Protein AF-A0A9W7YKZ0-F1 (afdb_monomer_lite)

Foldseek 3Di:
DDQDDDPPDDPVVSVVVVVVVVVVDQDVVNVVVVVVVQVVQLVQLPDPDPDRPHDNNDDPVDDPCVVVVVVVVLDDWAKAKEWEAEPPVQKIKIWIWTRHNPDIDTPDIDMDGHDPDPPDPVSVVVVSVVVVVVRCVVVVVPDPHHYDYHYPDPPPPPD

Structure (mmCIF, N/CA/C/O backbone):
data_AF-A0A9W7YKZ0-F1
#
_entry.id   AF-A0A9W7YKZ0-F1
#
l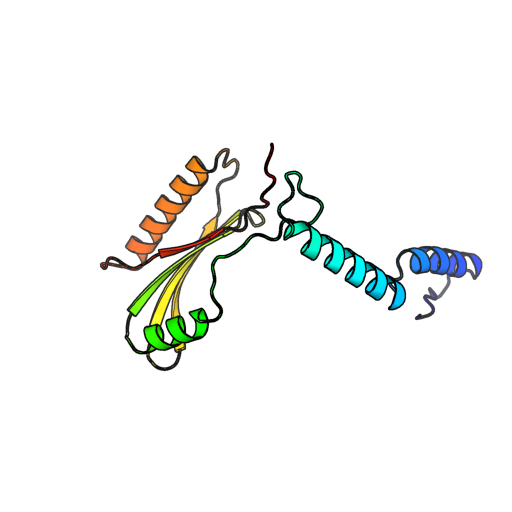oop_
_atom_site.group_PDB
_atom_site.id
_atom_site.type_symbol
_atom_site.label_atom_id
_atom_site.label_alt_id
_atom_site.label_comp_id
_atom_site.label_asym_id
_atom_site.label_entity_id
_atom_site.label_seq_id
_atom_site.pdbx_PDB_ins_code
_atom_site.Cartn_x
_atom_site.Cartn_y
_atom_site.Cartn_z
_atom_site.occupancy
_atom_site.B_iso_or_equiv
_atom_site.auth_seq_id
_atom_site.auth_comp_id
_atom_site.auth_asym_id
_atom_site.auth_atom_id
_atom_site.pdbx_PDB_model_num
ATOM 1 N N . MET A 1 1 ? 17.305 -16.434 -27.441 1.00 52.50 1 MET A N 1
ATOM 2 C CA . MET A 1 1 ? 16.497 -15.208 -27.615 1.00 52.50 1 MET A CA 1
ATOM 3 C C . MET A 1 1 ? 15.579 -15.418 -28.808 1.00 52.50 1 MET A C 1
ATOM 5 O O . MET A 1 1 ? 16.011 -16.118 -29.715 1.00 52.50 1 MET A O 1
ATOM 9 N N . PRO A 1 2 ? 14.331 -14.923 -28.802 1.00 51.75 2 PRO A N 1
ATOM 10 C CA . PRO A 1 2 ? 13.478 -15.025 -29.979 1.00 51.75 2 PRO A CA 1
ATOM 11 C C . PRO A 1 2 ? 14.017 -14.111 -31.089 1.00 51.75 2 PRO A C 1
ATOM 13 O O . PRO A 1 2 ? 14.293 -12.938 -30.839 1.00 51.75 2 PRO A O 1
ATOM 16 N N . ASP A 1 3 ? 14.171 -14.656 -32.295 1.00 58.59 3 ASP A N 1
ATOM 17 C CA . ASP A 1 3 ? 14.527 -13.896 -33.494 1.00 58.59 3 ASP A CA 1
ATOM 18 C C . ASP A 1 3 ? 13.372 -12.955 -33.852 1.00 58.59 3 ASP A C 1
ATOM 20 O O . ASP A 1 3 ? 12.366 -13.363 -34.438 1.00 58.59 3 ASP A O 1
ATOM 24 N N . TYR A 1 4 ? 13.490 -11.682 -33.477 1.00 61.28 4 TYR A N 1
ATOM 25 C CA . TYR A 1 4 ? 12.549 -10.656 -33.911 1.00 61.28 4 TYR A CA 1
ATOM 26 C C . TYR A 1 4 ? 12.77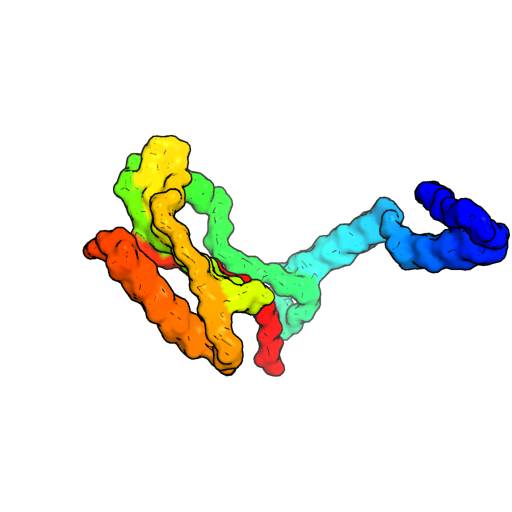5 -10.375 -35.396 1.00 61.28 4 TYR A C 1
ATOM 28 O O . TYR A 1 4 ? 13.644 -9.588 -35.768 1.00 61.28 4 TYR A O 1
ATOM 36 N N . LYS A 1 5 ? 11.984 -11.028 -36.249 1.00 69.94 5 LYS A N 1
ATOM 37 C CA . LYS A 1 5 ? 11.923 -10.738 -37.680 1.00 69.94 5 LYS A CA 1
ATOM 38 C C . LYS A 1 5 ? 10.592 -10.073 -38.000 1.00 69.94 5 LYS A C 1
ATOM 40 O O . LYS A 1 5 ? 9.538 -10.676 -37.817 1.00 69.94 5 LYS A O 1
ATOM 45 N N . ILE A 1 6 ? 10.642 -8.835 -38.480 1.00 76.94 6 ILE A N 1
ATOM 46 C CA . ILE A 1 6 ? 9.458 -8.158 -39.007 1.00 76.94 6 ILE A CA 1
ATOM 47 C C . ILE A 1 6 ? 9.285 -8.593 -40.462 1.00 76.94 6 ILE A C 1
ATOM 49 O O . ILE A 1 6 ? 10.190 -8.443 -41.288 1.00 76.94 6 ILE A O 1
ATOM 53 N N . GLU A 1 7 ? 8.124 -9.162 -40.772 1.00 80.12 7 GLU A N 1
ATOM 54 C CA . GLU A 1 7 ? 7.779 -9.592 -42.124 1.00 80.12 7 GLU A CA 1
ATOM 55 C C . GLU A 1 7 ? 7.747 -8.382 -43.077 1.00 80.12 7 GLU A C 1
ATOM 57 O O . GLU A 1 7 ? 7.116 -7.366 -42.790 1.00 80.12 7 GLU A O 1
ATOM 62 N N . GLY A 1 8 ? 8.482 -8.460 -44.191 1.00 77.25 8 GLY A N 1
ATOM 63 C CA . GLY A 1 8 ? 8.616 -7.368 -45.166 1.00 77.25 8 GLY A CA 1
ATOM 64 C C . GLY A 1 8 ? 9.742 -6.357 -44.897 1.00 77.25 8 GLY A C 1
ATOM 65 O O . GLY A 1 8 ? 10.004 -5.520 -45.759 1.00 77.25 8 GLY A O 1
ATOM 66 N N . ALA A 1 9 ? 10.442 -6.436 -43.760 1.00 82.94 9 ALA A N 1
ATOM 67 C CA . ALA A 1 9 ? 11.639 -5.631 -43.503 1.00 82.94 9 ALA A CA 1
ATOM 68 C C . ALA A 1 9 ? 12.884 -6.234 -44.180 1.00 82.94 9 ALA A C 1
ATOM 70 O O . ALA A 1 9 ? 13.016 -7.455 -44.294 1.00 82.94 9 ALA A O 1
ATOM 71 N N . THR A 1 10 ? 13.819 -5.383 -44.609 1.00 87.25 10 THR A N 1
ATOM 72 C CA . THR A 1 10 ? 15.099 -5.837 -45.174 1.00 87.25 10 THR A CA 1
ATOM 73 C C . THR A 1 10 ? 15.964 -6.508 -44.108 1.00 87.25 10 THR A C 1
ATOM 75 O O . THR A 1 10 ? 15.808 -6.266 -42.908 1.00 87.25 10 THR A O 1
ATOM 78 N N . ASP A 1 11 ? 16.931 -7.321 -44.531 1.00 86.44 11 ASP A N 1
ATOM 79 C CA . ASP A 1 11 ? 17.861 -7.975 -43.602 1.00 86.44 11 ASP A CA 1
ATOM 80 C C . ASP A 1 11 ? 18.650 -6.955 -42.763 1.00 86.44 11 ASP A C 1
ATOM 82 O O . ASP A 1 11 ? 18.867 -7.170 -41.574 1.00 86.44 11 ASP A O 1
ATOM 86 N N . ALA A 1 12 ? 18.990 -5.794 -43.339 1.00 85.56 12 ALA A N 1
ATOM 87 C CA . ALA A 1 12 ? 19.640 -4.700 -42.617 1.00 85.56 12 ALA A CA 1
ATOM 88 C C . ALA A 1 12 ? 18.732 -4.077 -41.539 1.00 85.56 12 ALA A C 1
ATOM 90 O O . ALA A 1 12 ? 19.200 -3.752 -40.449 1.00 85.56 12 ALA A O 1
ATOM 91 N N . GLN A 1 13 ? 17.431 -3.935 -41.816 1.00 85.69 13 GLN A N 1
ATOM 92 C CA . GLN A 1 13 ? 16.455 -3.427 -40.844 1.00 85.69 13 GLN A CA 1
ATOM 93 C C . GLN A 1 13 ? 16.233 -4.420 -39.699 1.00 85.69 13 GLN A C 1
ATOM 95 O O . GLN A 1 13 ? 16.220 -4.019 -38.537 1.00 85.69 13 GLN A O 1
ATOM 100 N N . ASN A 1 14 ? 16.117 -5.714 -40.008 1.00 84.56 14 ASN A N 1
ATOM 101 C CA . ASN A 1 14 ? 15.991 -6.757 -38.989 1.00 84.56 14 ASN A CA 1
ATOM 102 C C . ASN A 1 14 ? 17.268 -6.881 -38.136 1.00 84.56 14 ASN A C 1
ATOM 104 O O . ASN A 1 14 ? 17.172 -7.002 -36.917 1.00 84.56 14 ASN A O 1
ATOM 108 N N . ALA A 1 15 ? 18.458 -6.764 -38.735 1.00 83.62 15 ALA A N 1
ATOM 109 C CA . ALA A 1 15 ? 19.725 -6.760 -38.000 1.00 83.62 15 ALA A CA 1
ATOM 110 C C . ALA A 1 15 ? 19.847 -5.557 -37.049 1.00 83.62 15 ALA A C 1
ATOM 112 O O . ALA A 1 15 ? 20.274 -5.710 -35.906 1.00 83.62 15 ALA A O 1
ATOM 113 N N . PHE A 1 16 ? 19.425 -4.370 -37.490 1.00 84.56 16 PHE A N 1
ATOM 114 C CA . PHE A 1 16 ? 19.411 -3.169 -36.654 1.00 84.56 16 PHE A CA 1
ATOM 115 C C . PHE A 1 16 ? 18.428 -3.282 -35.478 1.00 84.56 16 PHE A C 1
ATOM 117 O O . PHE A 1 16 ? 18.758 -2.915 -34.352 1.00 84.56 16 PHE A O 1
ATOM 124 N N . LEU A 1 17 ? 17.233 -3.833 -35.706 1.00 83.00 17 LEU A N 1
ATOM 125 C CA . LEU A 1 17 ? 16.259 -4.080 -34.640 1.00 83.00 17 LEU A CA 1
ATOM 126 C C . LEU A 1 17 ? 16.749 -5.128 -33.641 1.00 83.00 17 LEU A C 1
ATOM 128 O O . LEU A 1 17 ? 16.547 -4.956 -32.442 1.00 83.00 17 LEU A O 1
ATOM 132 N N . HIS A 1 18 ? 17.424 -6.175 -34.116 1.00 82.19 18 HIS A N 1
ATOM 133 C CA . HIS A 1 18 ? 18.052 -7.162 -33.249 1.00 82.19 18 HIS A CA 1
ATOM 134 C C . HIS A 1 18 ? 19.164 -6.529 -32.396 1.00 82.19 18 HIS A C 1
ATOM 136 O O . HIS A 1 18 ? 19.235 -6.795 -31.199 1.00 82.19 18 HIS A O 1
ATOM 142 N N . ASP A 1 19 ? 19.996 -5.648 -32.965 1.00 83.75 19 ASP A N 1
ATOM 143 C CA . ASP A 1 19 ? 21.008 -4.894 -32.210 1.00 83.75 19 ASP A CA 1
ATOM 144 C C . ASP A 1 19 ? 20.371 -4.026 -31.111 1.00 83.75 19 ASP A C 1
ATOM 146 O O . ASP A 1 19 ? 20.766 -4.113 -29.948 1.00 83.75 19 ASP A O 1
ATOM 150 N N . ILE A 1 20 ? 19.324 -3.259 -31.432 1.00 82.56 20 ILE A N 1
ATOM 151 C CA . ILE A 1 20 ? 18.583 -2.469 -30.435 1.00 82.56 20 ILE A CA 1
ATOM 152 C C . ILE A 1 20 ? 17.978 -3.377 -29.360 1.00 82.56 20 ILE A C 1
ATOM 154 O 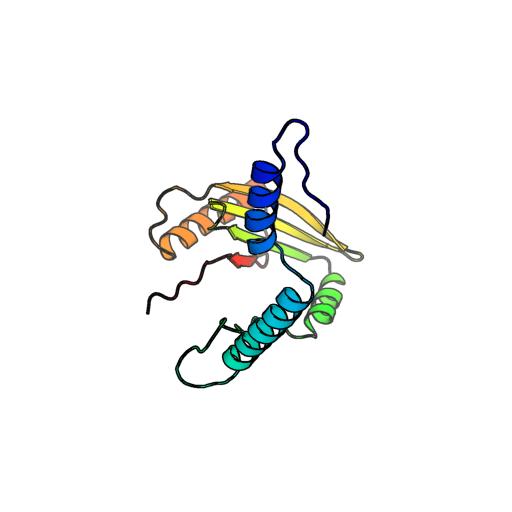O . ILE A 1 20 ? 18.198 -3.149 -28.174 1.00 82.56 20 ILE A O 1
ATOM 158 N N . ALA A 1 21 ? 17.241 -4.418 -29.750 1.00 79.88 21 ALA A N 1
ATOM 159 C CA . ALA A 1 21 ? 16.578 -5.324 -28.817 1.00 79.88 21 ALA A CA 1
ATOM 160 C C . ALA A 1 21 ? 17.580 -6.046 -27.905 1.00 79.88 21 ALA A C 1
ATOM 162 O O . ALA A 1 21 ? 17.302 -6.224 -26.722 1.00 79.88 21 ALA A O 1
ATOM 163 N N . SER A 1 22 ? 18.763 -6.397 -28.420 1.00 79.50 22 SER A N 1
ATOM 164 C CA . SER A 1 22 ? 19.830 -7.019 -27.630 1.00 79.50 22 SER A CA 1
ATOM 165 C C . SER A 1 22 ? 20.330 -6.117 -26.495 1.00 79.50 22 SER A C 1
ATOM 167 O O . SER A 1 22 ? 20.604 -6.618 -25.408 1.00 79.50 22 SER A O 1
ATOM 169 N N . LYS A 1 23 ? 20.341 -4.789 -26.689 1.00 81.25 23 LYS A N 1
ATOM 170 C CA . LYS A 1 23 ? 20.729 -3.802 -25.662 1.00 81.25 23 LYS A CA 1
ATOM 171 C C . LYS A 1 23 ? 19.694 -3.653 -24.545 1.00 81.25 23 LYS A C 1
ATOM 173 O O . LYS A 1 23 ? 20.049 -3.260 -23.440 1.00 81.25 23 LYS A O 1
ATOM 178 N N . PHE A 1 24 ? 18.431 -3.978 -24.820 1.00 77.81 24 PHE A N 1
ATOM 179 C CA . PHE A 1 24 ? 17.354 -4.030 -23.822 1.00 77.81 24 PHE A CA 1
ATOM 180 C C . PHE A 1 24 ? 17.091 -5.448 -23.306 1.00 77.81 24 PHE A C 1
ATOM 182 O O . PHE A 1 24 ? 16.209 -5.651 -22.469 1.00 77.81 24 PHE A O 1
ATOM 189 N N . SER A 1 25 ? 17.819 -6.445 -23.813 1.00 80.44 25 SER A N 1
ATOM 190 C CA . SER A 1 25 ? 17.588 -7.828 -23.439 1.00 80.44 25 SER A CA 1
ATOM 191 C C . SER A 1 25 ? 18.227 -8.125 -22.090 1.00 80.44 25 SER A C 1
ATOM 193 O O . SER A 1 25 ? 19.443 -8.065 -21.901 1.00 80.44 25 SER A O 1
ATOM 195 N N . VAL A 1 26 ? 17.381 -8.468 -21.129 1.00 79.00 26 VAL A N 1
ATOM 196 C CA . VAL A 1 26 ? 17.811 -8.914 -19.811 1.00 79.00 26 VAL A CA 1
ATOM 197 C C . VAL A 1 26 ? 18.052 -10.420 -19.878 1.00 79.00 26 VAL A C 1
ATOM 199 O O . VAL A 1 26 ? 17.151 -11.188 -20.210 1.00 79.00 26 VAL A O 1
ATOM 202 N N . THR A 1 27 ? 19.285 -10.833 -19.596 1.00 83.25 27 THR A N 1
ATOM 203 C CA . THR A 1 27 ? 19.682 -12.242 -19.519 1.00 83.25 27 THR A CA 1
ATOM 204 C C . THR A 1 27 ? 19.697 -12.706 -18.064 1.00 83.25 27 THR A C 1
ATOM 206 O O . THR A 1 27 ? 19.721 -11.884 -17.147 1.00 83.25 27 THR A O 1
ATOM 209 N N . ASP A 1 28 ? 19.762 -14.018 -17.836 1.00 83.19 28 ASP A N 1
ATOM 210 C CA . ASP A 1 28 ? 19.925 -14.569 -16.483 1.00 83.19 28 ASP A CA 1
ATOM 211 C C . ASP A 1 28 ? 21.217 -14.079 -15.806 1.00 83.19 28 ASP A C 1
ATOM 213 O O . ASP A 1 28 ? 21.238 -13.886 -14.593 1.00 83.19 28 ASP A O 1
ATOM 217 N N . ALA A 1 29 ? 22.277 -13.810 -16.582 1.00 83.75 29 ALA A N 1
ATOM 218 C CA . ALA A 1 29 ? 23.509 -13.215 -16.065 1.00 83.75 29 ALA A CA 1
ATOM 219 C C . ALA A 1 29 ? 23.270 -11.781 -15.563 1.00 83.75 29 ALA A C 1
ATOM 221 O O . ALA A 1 29 ? 23.653 -11.463 -14.440 1.00 83.75 29 ALA A O 1
ATOM 222 N N . HIS A 1 30 ? 22.548 -10.957 -16.334 1.00 82.81 30 HIS A N 1
ATOM 223 C CA . HIS A 1 30 ? 22.164 -9.601 -15.915 1.00 82.81 30 HIS A CA 1
ATOM 224 C C . HIS A 1 30 ? 21.280 -9.625 -14.653 1.00 82.81 30 HIS A C 1
ATOM 226 O O . HIS A 1 30 ? 21.447 -8.794 -13.764 1.00 82.81 30 HIS A O 1
ATOM 232 N N . LEU A 1 31 ? 20.355 -10.589 -14.540 1.00 81.88 31 LEU A N 1
ATOM 233 C CA . LEU A 1 31 ? 19.537 -10.767 -13.333 1.00 81.88 31 LEU A CA 1
ATOM 234 C C . LEU A 1 31 ? 20.372 -11.214 -12.127 1.00 81.88 31 LEU A C 1
ATOM 236 O O . LEU A 1 31 ? 20.107 -10.771 -11.011 1.00 81.88 31 LEU A O 1
ATOM 240 N N . GLY A 1 32 ? 21.373 -12.071 -12.341 1.00 81.56 32 GLY A N 1
ATOM 241 C CA . GLY A 1 32 ? 22.311 -12.504 -11.306 1.00 81.56 32 GLY A CA 1
ATOM 242 C C . GLY A 1 32 ? 23.167 -11.355 -10.768 1.00 81.56 32 GLY A C 1
ATOM 243 O O . GLY A 1 32 ? 23.294 -11.205 -9.553 1.00 81.56 32 GLY A O 1
ATOM 244 N N . GLU A 1 33 ? 23.696 -10.512 -11.658 1.00 82.56 33 GLU A N 1
ATOM 245 C CA . GLU A 1 33 ? 24.445 -9.300 -11.300 1.00 82.56 33 GLU A CA 1
ATOM 246 C C . GLU A 1 33 ? 23.565 -8.302 -10.536 1.00 82.56 33 GLU A C 1
ATOM 248 O O . GLU A 1 33 ? 23.937 -7.865 -9.446 1.00 82.56 33 GLU A O 1
ATOM 253 N N . LEU A 1 34 ? 22.352 -8.032 -11.033 1.00 79.69 34 LEU A N 1
ATOM 254 C CA . LEU A 1 34 ? 21.388 -7.160 -10.357 1.00 79.69 34 LEU A CA 1
ATOM 255 C C . LEU A 1 34 ? 21.013 -7.690 -8.966 1.00 79.69 34 LEU A C 1
ATOM 257 O O . LEU A 1 34 ? 20.936 -6.926 -8.007 1.00 79.69 34 LEU A O 1
ATOM 261 N N . ALA A 1 35 ? 20.786 -8.998 -8.825 1.00 79.62 35 ALA A N 1
ATOM 262 C CA . ALA A 1 35 ? 20.471 -9.604 -7.534 1.00 79.62 35 ALA A CA 1
ATOM 263 C C . ALA A 1 35 ? 21.623 -9.439 -6.529 1.00 79.62 35 ALA A C 1
ATOM 265 O O . ALA A 1 35 ? 21.379 -9.167 -5.350 1.00 79.62 35 ALA A O 1
ATOM 266 N N . HIS A 1 36 ? 22.871 -9.564 -6.989 1.00 78.00 36 HIS A N 1
ATOM 267 C CA . HIS A 1 36 ? 24.055 -9.333 -6.163 1.00 78.00 36 HIS A CA 1
ATOM 268 C C . HIS A 1 36 ? 24.190 -7.862 -5.742 1.00 78.00 36 HIS A C 1
ATOM 270 O O . HIS A 1 36 ? 24.484 -7.564 -4.580 1.00 78.00 36 HIS A O 1
ATOM 276 N N . GLU A 1 37 ? 23.914 -6.936 -6.656 1.00 76.94 37 GLU A N 1
ATOM 277 C CA . GLU A 1 37 ? 23.942 -5.498 -6.397 1.00 76.94 37 GLU A CA 1
ATOM 278 C C . GLU A 1 37 ? 22.846 -5.079 -5.400 1.00 76.94 37 GLU A C 1
ATOM 280 O O . GLU A 1 37 ? 23.131 -4.421 -4.398 1.00 76.94 37 GLU A O 1
ATOM 285 N N . VAL A 1 38 ? 21.610 -5.556 -5.584 1.00 76.25 38 VAL A N 1
ATOM 286 C CA . VAL A 1 38 ? 20.501 -5.344 -4.637 1.00 76.25 38 VAL A CA 1
ATOM 287 C C . VAL A 1 38 ? 20.838 -5.912 -3.258 1.00 76.25 38 VAL A C 1
ATOM 289 O O . VAL A 1 38 ? 20.605 -5.248 -2.248 1.00 76.25 38 VAL A O 1
ATOM 292 N N . HIS A 1 39 ? 21.419 -7.113 -3.189 1.00 74.94 39 HIS A N 1
ATOM 293 C CA . HIS A 1 39 ? 21.864 -7.701 -1.925 1.00 74.94 39 HIS A CA 1
ATOM 294 C C . HIS A 1 39 ? 22.915 -6.831 -1.222 1.00 74.94 39 HIS A C 1
ATOM 296 O O . HIS A 1 39 ? 22.827 -6.609 -0.010 1.00 74.94 39 HIS A O 1
ATOM 302 N N . THR A 1 40 ? 23.873 -6.298 -1.981 1.00 70.81 40 THR A N 1
ATOM 303 C CA . THR A 1 40 ? 24.908 -5.390 -1.473 1.00 70.81 40 THR A CA 1
ATOM 304 C C . THR A 1 40 ? 24.285 -4.104 -0.931 1.00 70.81 40 THR A C 1
ATOM 306 O O . THR A 1 40 ? 24.588 -3.704 0.192 1.00 70.81 40 THR A O 1
ATOM 309 N N . TYR A 1 41 ? 23.346 -3.497 -1.663 1.00 67.81 41 TYR A N 1
ATOM 310 C CA . TYR A 1 41 ? 22.644 -2.292 -1.218 1.00 67.81 41 TYR A CA 1
ATOM 311 C C . TYR A 1 41 ? 21.802 -2.510 0.041 1.00 67.81 41 TYR A C 1
ATOM 313 O O . TYR A 1 41 ? 21.838 -1.674 0.941 1.00 67.81 41 TYR A O 1
ATOM 321 N N . LEU A 1 42 ? 21.077 -3.628 0.136 1.00 69.12 42 LEU A N 1
ATOM 322 C CA . LEU A 1 42 ? 20.285 -3.967 1.323 1.00 69.12 42 LEU A CA 1
ATOM 323 C C . LEU A 1 42 ? 21.168 -4.215 2.550 1.00 69.12 42 LEU A C 1
ATOM 325 O O . LEU A 1 42 ? 20.828 -3.775 3.650 1.00 69.12 42 LEU A O 1
ATOM 329 N N . THR A 1 43 ? 22.298 -4.901 2.358 1.00 68.12 43 THR A N 1
ATOM 330 C CA . THR A 1 43 ? 23.261 -5.190 3.427 1.00 68.12 43 THR A CA 1
ATOM 331 C C . THR A 1 43 ? 23.913 -3.905 3.920 1.00 68.12 43 THR A C 1
ATOM 333 O O . THR A 1 43 ? 23.930 -3.660 5.123 1.00 68.12 43 THR A O 1
ATOM 336 N N . ASN A 1 44 ? 24.363 -3.040 3.009 1.00 66.75 44 ASN A N 1
ATOM 337 C CA . ASN A 1 44 ? 24.949 -1.748 3.361 1.00 66.75 44 ASN A CA 1
ATOM 338 C C . ASN A 1 44 ? 23.940 -0.828 4.062 1.00 66.75 44 ASN A C 1
ATOM 340 O O . ASN A 1 44 ? 24.301 -0.163 5.026 1.00 66.75 44 ASN A O 1
ATOM 344 N N . GLY A 1 45 ? 22.667 -0.847 3.652 1.00 59.47 45 GLY A N 1
ATOM 345 C CA . GLY A 1 45 ? 21.594 -0.097 4.313 1.00 59.47 45 GLY A CA 1
ATOM 346 C C . GLY A 1 45 ? 21.289 -0.541 5.752 1.00 59.47 45 GLY A C 1
ATOM 347 O O . GLY A 1 45 ? 20.594 0.179 6.466 1.00 59.47 45 GLY A O 1
ATOM 348 N N . LEU A 1 46 ? 21.780 -1.709 6.189 1.00 61.41 46 LEU A N 1
ATOM 349 C CA . LEU A 1 46 ? 21.681 -2.199 7.573 1.00 61.41 46 LEU A CA 1
ATOM 350 C C . LEU A 1 46 ? 22.925 -1.880 8.416 1.00 61.41 46 LEU A C 1
ATOM 352 O O . LEU A 1 46 ? 22.877 -2.008 9.642 1.00 61.41 46 LEU A O 1
ATOM 356 N N . VAL A 1 47 ? 24.040 -1.500 7.784 1.00 60.88 47 VAL A N 1
ATOM 357 C CA . VAL A 1 47 ? 25.281 -1.162 8.482 1.00 60.88 47 VAL A CA 1
ATOM 358 C C . VAL A 1 47 ? 25.181 0.282 8.965 1.00 60.88 47 VAL A C 1
ATOM 360 O O . VAL A 1 47 ? 25.044 1.216 8.182 1.00 60.88 47 VAL A O 1
ATOM 363 N N . SER A 1 48 ? 25.218 0.443 10.286 1.00 54.56 48 SER A N 1
ATOM 364 C CA . SER A 1 48 ? 25.240 1.723 10.996 1.00 54.56 48 SER A CA 1
ATOM 365 C C . SER A 1 48 ? 26.560 2.458 10.738 1.00 54.56 48 SER A C 1
ATOM 367 O O . SER A 1 48 ? 27.419 2.489 11.611 1.00 54.56 48 SER A O 1
ATOM 369 N N . ASP A 1 49 ? 26.708 3.072 9.571 1.00 49.00 49 ASP A N 1
ATOM 370 C CA . ASP A 1 49 ? 27.697 4.121 9.354 1.00 49.00 49 ASP A CA 1
ATOM 371 C C . ASP A 1 49 ? 26.982 5.370 8.846 1.00 49.00 49 ASP A C 1
ATOM 373 O O . ASP A 1 49 ? 25.990 5.306 8.126 1.00 49.00 49 ASP A O 1
ATOM 377 N N . THR A 1 50 ? 27.461 6.518 9.305 1.00 52.41 50 THR A N 1
ATOM 378 C CA . THR A 1 50 ? 26.825 7.843 9.327 1.00 52.41 50 THR A CA 1
ATOM 379 C C . THR A 1 50 ? 26.490 8.471 7.962 1.00 52.41 50 THR A C 1
ATOM 381 O O . THR A 1 50 ? 26.192 9.659 7.905 1.00 52.41 50 THR A O 1
ATOM 384 N N . GLU A 1 51 ? 26.501 7.698 6.875 1.00 53.88 51 GLU A N 1
ATOM 385 C CA . GLU A 1 51 ? 26.085 8.094 5.527 1.00 53.88 51 GLU A CA 1
ATOM 386 C C . GLU A 1 51 ? 25.322 6.936 4.848 1.00 53.88 51 GLU A C 1
ATOM 388 O O . GLU A 1 51 ? 25.847 5.819 4.786 1.00 53.88 51 GLU A O 1
ATOM 393 N N . PRO A 1 52 ? 24.106 7.155 4.307 1.00 52.41 52 PRO A N 1
ATOM 394 C CA . PRO A 1 52 ? 23.341 6.094 3.658 1.00 52.41 52 PRO A CA 1
ATOM 395 C C . PRO A 1 52 ? 24.037 5.625 2.372 1.00 52.41 52 PRO A C 1
ATOM 397 O O . PRO A 1 52 ? 23.996 6.284 1.336 1.00 52.41 52 PRO A O 1
ATOM 400 N N . LYS A 1 53 ? 24.661 4.445 2.423 1.00 53.09 53 LYS A N 1
ATOM 401 C CA . LYS A 1 53 ? 25.237 3.762 1.256 1.00 53.09 53 LYS A CA 1
ATOM 402 C C . LYS A 1 53 ? 24.256 2.723 0.714 1.00 53.09 53 LYS A C 1
ATOM 404 O O . LYS A 1 53 ? 24.451 1.530 0.909 1.00 53.09 53 LYS A O 1
ATOM 409 N N . GLY A 1 54 ? 23.198 3.154 0.029 1.00 55.84 54 GLY A N 1
ATOM 410 C CA . GLY A 1 54 ? 22.281 2.243 -0.669 1.00 55.84 54 GLY A CA 1
ATOM 411 C C . GLY A 1 54 ? 20.803 2.465 -0.379 1.00 55.84 54 GLY A C 1
ATOM 412 O O . GLY A 1 54 ? 20.391 3.544 0.036 1.00 55.84 54 GLY A O 1
ATOM 413 N N . LEU A 1 55 ? 19.996 1.430 -0.628 1.00 55.84 55 LEU A N 1
ATOM 414 C CA . LEU A 1 55 ? 18.564 1.459 -0.342 1.00 55.84 55 LEU A CA 1
ATOM 415 C C . LEU A 1 55 ? 18.344 1.486 1.183 1.00 55.84 55 LEU A C 1
ATOM 417 O O . LEU A 1 55 ? 18.897 0.636 1.883 1.00 55.84 55 LEU A O 1
ATOM 421 N N . PRO A 1 56 ? 17.537 2.419 1.722 1.00 56.72 56 PRO A N 1
ATOM 422 C CA . PRO A 1 56 ? 17.304 2.503 3.157 1.00 56.72 56 PRO A CA 1
ATOM 423 C C . PRO A 1 56 ? 16.548 1.262 3.654 1.00 56.72 56 PRO A C 1
ATOM 425 O O . PRO A 1 56 ? 15.351 1.100 3.405 1.00 56.72 56 PRO A O 1
ATOM 428 N N . SER A 1 57 ? 17.235 0.403 4.408 1.00 54.91 57 SER A N 1
ATOM 429 C CA . SER A 1 57 ? 16.652 -0.764 5.079 1.00 54.91 57 SER A CA 1
ATOM 430 C C . SER A 1 57 ? 15.884 -0.329 6.334 1.00 54.91 57 SER A C 1
ATOM 432 O O . SER A 1 57 ? 16.332 -0.506 7.466 1.00 54.91 57 SER A O 1
ATOM 434 N N . ARG A 1 58 ? 14.714 0.295 6.143 1.00 60.47 58 ARG A N 1
ATOM 435 C CA . ARG A 1 58 ? 13.879 0.795 7.248 1.00 60.47 58 ARG A CA 1
ATOM 436 C C . ARG A 1 58 ? 13.264 -0.365 8.040 1.00 60.47 58 ARG A C 1
ATOM 438 O O . ARG A 1 58 ? 12.631 -1.261 7.483 1.00 60.47 58 ARG A O 1
ATOM 445 N N . VAL A 1 59 ? 13.405 -0.321 9.363 1.00 56.84 59 VAL A N 1
ATOM 446 C CA . VAL A 1 59 ? 12.812 -1.307 10.276 1.00 56.84 59 VAL A CA 1
ATOM 447 C C . VAL A 1 59 ? 11.331 -0.980 10.483 1.00 56.84 59 VAL A C 1
ATOM 449 O O . VAL A 1 59 ? 10.990 0.069 11.017 1.00 56.84 59 VAL A O 1
ATOM 452 N N . SER A 1 60 ? 10.434 -1.889 10.092 1.00 58.88 60 SER A N 1
ATOM 453 C CA . SER A 1 60 ? 8.975 -1.722 10.240 1.00 58.88 60 SER A CA 1
ATOM 454 C C . SER A 1 60 ? 8.451 -2.033 11.649 1.00 58.88 60 SER A C 1
ATOM 456 O O . SER A 1 60 ? 7.256 -1.913 11.901 1.00 58.88 60 SER A O 1
ATOM 458 N N . TYR A 1 61 ? 9.328 -2.474 12.562 1.00 58.16 61 TYR A N 1
ATOM 459 C CA . TYR A 1 61 ? 9.011 -2.955 13.919 1.00 58.16 61 TYR A CA 1
ATOM 460 C C . TYR A 1 61 ? 7.973 -4.094 13.977 1.00 58.16 61 TYR A C 1
ATOM 462 O O . TYR A 1 61 ? 7.519 -4.480 15.057 1.00 58.16 61 TYR A O 1
ATOM 470 N N . ILE A 1 62 ? 7.646 -4.697 12.831 1.00 63.31 62 ILE A N 1
ATOM 471 C CA . ILE A 1 62 ? 6.783 -5.870 12.730 1.00 63.31 62 ILE A CA 1
ATOM 472 C C . ILE A 1 62 ? 7.608 -7.095 13.130 1.00 63.31 62 ILE A C 1
ATOM 474 O O . ILE A 1 62 ? 8.487 -7.547 12.397 1.00 63.31 62 ILE A O 1
ATOM 478 N N . LYS A 1 63 ? 7.336 -7.638 14.318 1.00 63.06 63 LYS A N 1
ATOM 479 C CA . LYS A 1 63 ? 8.015 -8.840 14.820 1.00 63.06 63 LYS A CA 1
ATOM 480 C C . LYS A 1 63 ? 7.474 -10.096 14.136 1.00 63.06 63 LYS A C 1
ATOM 482 O O . LYS A 1 63 ? 6.301 -10.163 13.777 1.00 63.06 63 LYS A O 1
ATOM 487 N N . SER A 1 64 ? 8.299 -11.139 14.050 1.00 57.72 64 SER A N 1
ATOM 488 C CA . SER A 1 64 ? 7.904 -12.462 13.532 1.00 57.72 64 SER A CA 1
ATOM 489 C C . SER A 1 64 ? 6.697 -13.069 14.266 1.00 57.72 64 SER A C 1
ATOM 491 O O . SER A 1 64 ? 5.957 -13.873 13.699 1.00 57.72 64 SER A O 1
ATOM 493 N N . THR A 1 65 ? 6.443 -12.641 15.507 1.00 57.72 65 THR A N 1
ATOM 494 C CA . THR A 1 65 ? 5.301 -13.065 16.326 1.00 57.72 65 THR A CA 1
ATOM 495 C C . THR A 1 65 ? 3.986 -12.373 15.979 1.00 57.72 65 THR A C 1
ATOM 497 O O . THR A 1 65 ? 2.950 -12.850 16.434 1.00 57.72 65 THR A O 1
ATOM 500 N N . ILE A 1 66 ? 3.974 -11.333 15.132 1.00 67.25 66 ILE A N 1
ATOM 501 C CA . ILE A 1 66 ? 2.745 -10.597 14.778 1.00 67.25 66 ILE A CA 1
ATOM 502 C C . ILE A 1 66 ? 1.665 -11.536 14.228 1.00 67.25 66 ILE A C 1
ATOM 504 O O . ILE A 1 66 ? 0.478 -11.351 14.469 1.00 67.25 66 ILE A O 1
ATOM 508 N N . SER A 1 67 ? 2.070 -12.599 13.526 1.00 63.66 67 SER A N 1
ATOM 509 C CA . SER A 1 67 ? 1.146 -13.607 13.004 1.00 63.66 67 SER A CA 1
ATOM 510 C C . SER A 1 67 ? 0.417 -14.348 14.129 1.00 63.66 67 SER A C 1
ATOM 512 O O . SER A 1 67 ? -0.762 -14.669 13.987 1.00 63.66 67 SER A O 1
ATOM 514 N N . ASN A 1 68 ? 1.091 -14.598 15.254 1.00 66.69 68 ASN A N 1
ATOM 515 C CA . ASN A 1 68 ? 0.494 -15.203 16.443 1.00 66.69 68 ASN A CA 1
ATOM 516 C C . ASN A 1 68 ? -0.379 -14.195 17.197 1.00 66.69 68 ASN A C 1
ATOM 518 O O . ASN A 1 68 ? -1.480 -14.560 17.606 1.00 66.69 68 ASN A O 1
ATOM 522 N N . ASP A 1 69 ? 0.052 -12.938 17.294 1.00 65.06 69 ASP A N 1
ATOM 523 C CA . ASP A 1 69 ? -0.713 -11.862 17.936 1.00 65.06 69 ASP A CA 1
ATOM 524 C C . ASP A 1 69 ? -2.021 -11.578 17.172 1.00 65.06 69 ASP A C 1
ATOM 526 O O . ASP A 1 69 ? -3.099 -11.527 17.764 1.00 65.06 69 ASP A O 1
ATOM 530 N N . ILE A 1 70 ? -1.970 -11.537 15.835 1.00 64.94 70 ILE A N 1
ATOM 531 C CA . ILE A 1 70 ? -3.146 -11.436 14.955 1.00 64.94 70 ILE A CA 1
ATOM 532 C C . ILE A 1 70 ? -4.056 -12.659 15.124 1.00 64.94 70 ILE A C 1
ATOM 534 O O . ILE A 1 70 ? -5.278 -12.520 15.184 1.00 64.94 70 ILE A O 1
ATOM 538 N N . ARG A 1 71 ? -3.497 -13.875 15.200 1.00 65.31 71 ARG A N 1
ATOM 539 C CA . ARG A 1 71 ? -4.289 -15.099 15.433 1.00 65.31 71 ARG A CA 1
ATOM 540 C C . ARG A 1 71 ? -4.959 -15.098 16.806 1.00 65.31 71 ARG A C 1
ATOM 542 O O . ARG A 1 71 ? -6.077 -15.591 16.909 1.00 65.31 71 ARG A O 1
ATOM 549 N N . ALA A 1 72 ? -4.306 -14.566 17.838 1.00 65.94 72 ALA A N 1
ATOM 550 C CA . ALA A 1 72 ? -4.886 -14.415 19.167 1.00 65.94 72 ALA A CA 1
ATOM 551 C C . ALA A 1 72 ? -6.011 -13.367 19.169 1.00 65.94 72 ALA A C 1
ATOM 553 O O . ALA A 1 72 ? -7.100 -13.663 19.656 1.00 65.94 72 ALA A O 1
ATOM 554 N N . ALA A 1 73 ? -5.798 -12.208 18.538 1.00 61.94 73 ALA A N 1
ATOM 555 C CA . ALA A 1 73 ? -6.810 -11.159 18.395 1.00 61.94 73 ALA A CA 1
ATOM 556 C C . ALA A 1 73 ? -8.055 -11.635 17.623 1.00 61.94 73 ALA A C 1
ATOM 558 O O . ALA A 1 73 ? -9.177 -11.313 18.000 1.00 61.94 73 ALA A O 1
ATOM 559 N N . LYS A 1 74 ? -7.884 -12.493 16.604 1.00 64.38 74 LYS A N 1
ATOM 560 C CA . LYS A 1 74 ? -8.986 -13.120 15.843 1.00 64.38 74 LYS A CA 1
ATOM 561 C C . LYS A 1 74 ? -9.894 -14.044 16.667 1.00 64.38 74 LYS A C 1
ATOM 563 O O . LYS A 1 74 ? -10.944 -14.446 16.171 1.00 64.38 74 LYS A O 1
ATOM 568 N N . LYS A 1 75 ? -9.507 -14.423 17.892 1.00 65.31 75 LYS A N 1
ATOM 569 C CA . LYS A 1 75 ? -10.341 -15.257 18.779 1.00 65.31 75 LYS A CA 1
ATOM 570 C C . LYS A 1 75 ? -11.438 -14.460 19.486 1.00 65.31 75 LYS A C 1
ATOM 572 O O . LYS A 1 75 ? -12.346 -15.069 20.043 1.00 65.31 75 LYS A O 1
ATOM 577 N N . GLN A 1 76 ? -11.359 -13.132 19.474 1.00 67.38 76 GLN A N 1
ATOM 578 C CA . GLN A 1 76 ? -12.360 -12.245 20.056 1.00 67.38 76 GLN A CA 1
ATOM 579 C C . GLN A 1 76 ? -13.053 -11.466 18.939 1.00 67.38 76 GLN A C 1
ATOM 581 O O . GLN A 1 76 ? -12.406 -11.030 17.989 1.00 67.38 76 GLN A O 1
ATOM 586 N N . SER A 1 77 ? -14.376 -11.307 19.042 1.00 75.62 77 SER A N 1
ATOM 587 C CA . SER A 1 77 ? -15.111 -10.455 18.107 1.00 75.62 77 SER A CA 1
ATOM 588 C C . SER A 1 77 ? -14.747 -9.002 18.381 1.00 75.62 77 SER A C 1
ATOM 590 O O . SER A 1 77 ? -15.062 -8.491 19.452 1.00 75.62 77 SER A O 1
ATOM 592 N N . SER A 1 78 ? -14.097 -8.339 17.430 1.00 83.12 78 SER A N 1
ATOM 593 C CA . SER A 1 78 ? -13.706 -6.932 17.551 1.00 83.12 78 SER A CA 1
ATOM 594 C C . SER A 1 78 ? -13.789 -6.217 16.208 1.00 83.12 78 SER A C 1
ATOM 596 O O . SER A 1 78 ? -13.927 -6.847 15.157 1.00 83.12 78 SER A O 1
ATOM 598 N N . MET A 1 79 ? -13.733 -4.889 16.239 1.00 86.69 79 MET A N 1
ATOM 599 C CA . MET A 1 79 ? -13.682 -4.051 15.047 1.00 86.69 79 MET A CA 1
ATOM 600 C C . MET A 1 79 ? -12.388 -3.236 15.048 1.00 86.69 79 MET A C 1
ATOM 602 O O . MET A 1 79 ? -11.892 -2.865 16.109 1.00 86.69 79 MET A O 1
ATOM 606 N N . ALA A 1 80 ? -11.855 -2.950 13.862 1.00 88.69 80 ALA A N 1
ATOM 607 C CA . ALA A 1 80 ? -10.819 -1.946 13.645 1.00 88.69 80 ALA A CA 1
ATOM 608 C C . ALA A 1 80 ? -11.137 -1.110 12.400 1.00 88.69 80 ALA A C 1
ATOM 610 O O . ALA A 1 80 ? -11.884 -1.540 11.518 1.00 88.69 80 ALA A O 1
ATOM 611 N N . LEU A 1 81 ? -10.523 0.064 12.311 1.00 91.06 81 LEU A N 1
ATOM 612 C CA . LEU A 1 81 ? -10.480 0.879 11.108 1.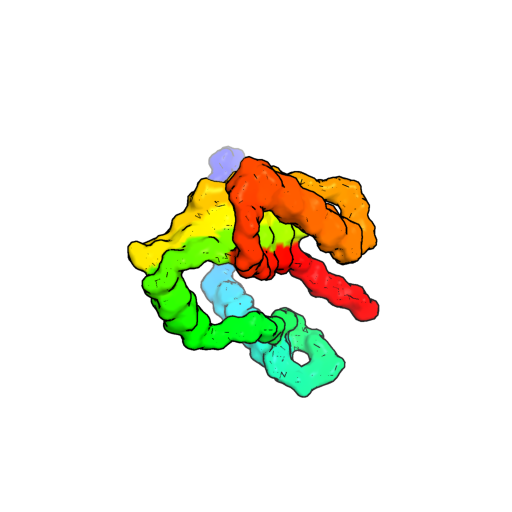00 91.06 81 LEU A CA 1
ATOM 613 C C . LEU A 1 81 ? -9.109 0.753 10.444 1.00 91.06 81 LEU A C 1
ATOM 615 O O . LEU A 1 81 ? -8.079 0.708 11.114 1.00 91.06 81 LEU A O 1
ATOM 619 N N . GLY A 1 82 ? -9.099 0.723 9.117 1.00 92.06 82 GLY A N 1
ATOM 620 C CA . GLY A 1 82 ? -7.895 0.827 8.303 1.00 92.06 82 GLY A CA 1
ATOM 621 C C . GLY A 1 82 ? -7.964 2.067 7.426 1.00 92.06 82 GLY A C 1
ATOM 622 O O . GLY A 1 82 ? -8.879 2.182 6.611 1.00 92.06 82 GLY A O 1
ATOM 623 N N . LEU A 1 83 ? -6.996 2.967 7.578 1.00 93.56 83 LEU A N 1
ATOM 624 C CA . LEU A 1 83 ? -6.766 4.103 6.692 1.00 93.56 83 LEU A CA 1
ATOM 625 C C . LEU A 1 83 ? -5.539 3.815 5.825 1.00 93.56 83 LEU A C 1
ATOM 627 O O . LEU A 1 83 ? -4.449 3.576 6.337 1.00 93.56 83 LEU A O 1
ATOM 631 N N . THR A 1 84 ? -5.702 3.866 4.510 1.00 92.50 84 THR A N 1
ATOM 632 C CA . THR A 1 84 ? -4.595 3.865 3.553 1.00 92.50 84 THR A CA 1
ATOM 633 C C . THR A 1 84 ? -4.540 5.217 2.870 1.00 92.50 84 THR A C 1
ATOM 635 O O . THR A 1 84 ? -5.483 5.580 2.171 1.00 92.50 84 THR A O 1
ATOM 638 N N . ILE A 1 85 ? -3.442 5.941 3.037 1.00 89.56 85 ILE A N 1
ATOM 639 C CA . ILE A 1 85 ? -3.159 7.182 2.323 1.00 89.56 85 ILE A CA 1
ATOM 640 C C . ILE A 1 85 ? -2.211 6.830 1.184 1.00 89.56 85 ILE A C 1
ATOM 642 O O . ILE A 1 85 ? -1.094 6.376 1.434 1.00 89.56 85 ILE A O 1
ATOM 646 N N . SER A 1 86 ? -2.695 6.995 -0.048 1.00 87.75 86 SER A N 1
ATOM 647 C CA . SER A 1 86 ? -1.914 6.804 -1.260 1.00 87.75 86 SER A CA 1
ATOM 648 C C . SER A 1 86 ? -1.617 8.136 -1.944 1.00 87.75 86 SER A C 1
ATOM 650 O O . SER A 1 86 ? -2.454 8.658 -2.681 1.00 87.75 86 SER A O 1
ATOM 652 N N . THR A 1 87 ? -0.433 8.682 -1.698 1.00 77.62 87 THR A N 1
ATOM 653 C CA . THR A 1 87 ? 0.097 9.900 -2.320 1.00 77.62 87 THR A CA 1
ATOM 654 C C . THR A 1 87 ? 0.370 9.694 -3.807 1.00 77.62 87 THR A C 1
ATOM 656 O O . T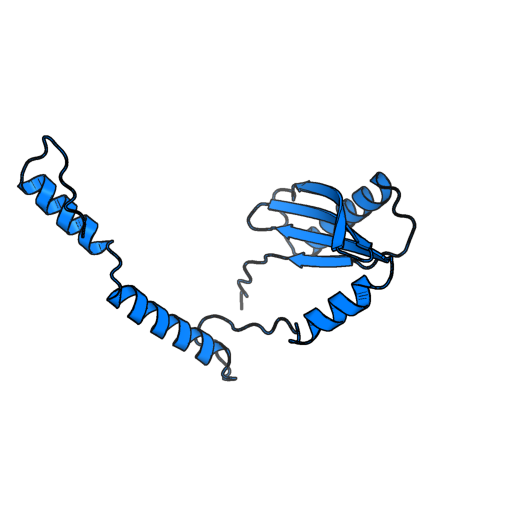HR A 1 87 ? 0.019 10.541 -4.619 1.00 77.62 87 THR A O 1
ATOM 659 N N . SER A 1 88 ? 0.871 8.518 -4.196 1.00 77.56 88 SER A N 1
ATOM 660 C CA . SER A 1 88 ? 1.126 8.173 -5.601 1.00 77.56 88 SER A CA 1
ATOM 661 C C . SER A 1 88 ? -0.149 8.172 -6.455 1.00 77.56 88 SER A C 1
ATOM 663 O O . SER A 1 88 ? -0.151 8.644 -7.590 1.00 77.56 88 SER A O 1
ATOM 665 N N . THR A 1 89 ? -1.262 7.685 -5.899 1.00 82.19 89 THR A N 1
ATOM 666 C CA . THR A 1 89 ? -2.552 7.601 -6.604 1.00 82.19 89 THR A CA 1
ATOM 667 C C . THR A 1 89 ? -3.545 8.699 -6.221 1.00 82.19 89 THR A C 1
ATOM 669 O O . THR A 1 89 ? -4.688 8.647 -6.678 1.00 82.19 89 THR A O 1
ATOM 672 N N . HIS A 1 90 ? -3.127 9.677 -5.406 1.00 86.44 90 HIS A N 1
ATOM 673 C CA . HIS A 1 90 ? -3.952 10.779 -4.888 1.00 86.44 90 HIS A CA 1
ATOM 674 C C . HIS A 1 90 ? -5.286 10.302 -4.282 1.00 86.44 90 HIS A C 1
ATOM 676 O O . HIS A 1 90 ? -6.364 10.842 -4.546 1.00 86.44 90 HIS A O 1
ATOM 682 N N . ARG A 1 91 ? -5.235 9.224 -3.488 1.00 90.06 91 ARG A N 1
ATOM 683 C CA . ARG A 1 91 ? -6.423 8.574 -2.912 1.00 90.06 91 ARG A CA 1
ATOM 684 C C . ARG A 1 91 ? -6.222 8.195 -1.457 1.00 90.06 91 ARG A C 1
ATOM 686 O O . ARG A 1 91 ? -5.208 7.603 -1.099 1.00 90.06 91 ARG A O 1
ATOM 693 N N . MET A 1 92 ? -7.255 8.401 -0.649 1.00 91.94 92 MET A N 1
ATOM 694 C CA . MET A 1 92 ? -7.378 7.786 0.670 1.00 91.94 92 MET A CA 1
ATOM 695 C C . MET A 1 92 ? -8.418 6.672 0.632 1.00 91.94 92 MET A C 1
ATOM 697 O O . MET A 1 92 ? -9.474 6.804 0.017 1.00 91.94 92 MET A O 1
ATOM 701 N N . LYS A 1 93 ? -8.134 5.551 1.286 1.00 94.75 93 LYS A N 1
ATOM 702 C CA . LYS A 1 93 ? -9.069 4.434 1.434 1.00 94.75 93 LYS A CA 1
ATOM 703 C C . LYS A 1 93 ? -9.322 4.212 2.913 1.00 94.75 93 LYS A C 1
ATOM 705 O O . LYS A 1 93 ? -8.373 4.059 3.674 1.00 94.75 93 LYS A O 1
ATOM 710 N N . LEU A 1 94 ? -10.589 4.165 3.293 1.00 95.50 94 LEU A N 1
ATOM 711 C CA . LEU A 1 94 ? -11.033 3.843 4.642 1.00 95.50 94 LEU A CA 1
ATOM 712 C C . LEU A 1 94 ? -11.833 2.551 4.605 1.00 95.50 94 LEU A C 1
ATOM 714 O O . LEU A 1 94 ? -12.672 2.360 3.724 1.00 95.50 94 LEU A O 1
ATOM 718 N N . ALA A 1 95 ? -11.551 1.659 5.544 1.00 94.50 95 ALA A N 1
ATOM 719 C CA . ALA A 1 95 ? -12.279 0.415 5.705 1.00 94.50 95 ALA A CA 1
ATOM 720 C C . ALA A 1 95 ? -12.548 0.136 7.181 1.00 94.50 95 ALA A C 1
ATOM 722 O O . ALA A 1 95 ? -11.691 0.381 8.027 1.00 94.50 95 ALA A O 1
ATOM 723 N N . SER A 1 96 ? -13.717 -0.426 7.474 1.00 92.38 96 SER A N 1
ATOM 724 C CA . SER A 1 96 ? -13.987 -1.054 8.769 1.00 92.38 96 SER A CA 1
ATOM 725 C C . SER A 1 96 ? -13.838 -2.561 8.624 1.00 92.38 96 SER A C 1
ATOM 727 O O . SER A 1 96 ? -14.358 -3.161 7.681 1.00 92.38 96 SER A O 1
ATOM 729 N N . ILE A 1 97 ? -13.090 -3.154 9.544 1.00 89.25 97 ILE A N 1
ATOM 730 C CA . ILE A 1 97 ? -12.726 -4.563 9.533 1.00 89.25 97 ILE A CA 1
ATOM 731 C C . ILE A 1 97 ? -13.298 -5.180 10.797 1.00 89.25 97 ILE A C 1
ATOM 733 O O . ILE A 1 97 ? -12.973 -4.740 11.899 1.00 89.25 97 ILE A O 1
ATOM 737 N N . LYS A 1 98 ? -14.129 -6.208 10.647 1.00 87.06 98 LYS A N 1
ATOM 738 C CA . LYS A 1 98 ? -14.587 -7.029 11.763 1.00 87.06 98 LYS A CA 1
ATOM 739 C C . LYS A 1 98 ? -13.741 -8.277 11.849 1.00 87.06 98 LYS A C 1
ATOM 741 O O . LYS A 1 98 ? -13.637 -9.051 10.902 1.00 87.06 98 LYS A O 1
ATOM 746 N N . PHE A 1 99 ? -13.155 -8.482 13.013 1.00 82.06 99 PHE A N 1
ATOM 747 C CA . PHE A 1 99 ? -12.489 -9.717 13.365 1.00 82.06 99 PHE A CA 1
ATOM 748 C C . PHE A 1 99 ? -13.534 -10.645 13.963 1.00 82.06 99 PHE A C 1
ATOM 750 O O . PHE A 1 99 ? -14.174 -10.307 14.955 1.00 82.06 99 PHE A O 1
ATOM 757 N N . ALA A 1 100 ? -13.724 -11.801 13.339 1.00 74.62 100 ALA A N 1
ATOM 758 C CA . ALA A 1 100 ? -14.557 -12.875 13.854 1.00 74.62 100 ALA A CA 1
ATOM 759 C C . ALA A 1 100 ? -13.763 -14.193 13.842 1.00 74.62 100 ALA A C 1
ATOM 761 O O . ALA A 1 100 ? -12.806 -14.328 13.066 1.00 74.62 100 ALA A O 1
ATOM 762 N N . PRO A 1 101 ? -14.149 -15.181 14.671 1.00 69.00 101 PRO A N 1
ATOM 763 C CA . PRO A 1 101 ? -13.558 -16.511 14.614 1.00 69.00 101 PRO A CA 1
ATOM 764 C C . PRO A 1 101 ? -13.680 -17.093 13.198 1.00 69.00 101 PRO A C 1
ATOM 766 O O . PRO A 1 101 ? -14.782 -17.282 12.692 1.00 69.00 101 PRO A O 1
ATOM 769 N N . GLY A 1 102 ? -12.542 -17.352 12.550 1.00 68.06 102 GLY A N 1
ATOM 770 C CA . GLY A 1 102 ? -12.471 -17.878 11.181 1.00 68.06 102 GLY A CA 1
ATOM 771 C C . GLY A 1 102 ? -11.714 -16.960 10.219 1.00 68.06 102 GLY A C 1
ATOM 772 O O . GLY A 1 102 ? -10.712 -17.387 9.648 1.00 68.06 102 GLY A O 1
ATOM 773 N N . ALA A 1 103 ? -12.121 -15.695 10.079 1.00 69.38 103 ALA A N 1
ATOM 774 C CA . ALA A 1 103 ? -11.453 -14.726 9.206 1.00 69.38 103 ALA A CA 1
ATOM 775 C C . ALA A 1 103 ? -11.842 -13.270 9.536 1.00 69.38 103 ALA A C 1
ATOM 777 O O . ALA A 1 103 ? -12.939 -13.029 10.040 1.00 69.38 103 ALA A O 1
ATOM 778 N N . PRO A 1 104 ? -10.958 -12.291 9.258 1.00 79.31 104 PRO A N 1
ATOM 779 C CA . PRO A 1 104 ? -11.347 -10.889 9.233 1.00 79.31 104 PRO A CA 1
ATOM 780 C C . PRO A 1 104 ? -12.201 -10.612 7.992 1.00 79.31 104 PRO A C 1
ATOM 782 O O . PRO A 1 104 ? -11.896 -11.124 6.914 1.00 79.31 104 PRO A O 1
ATOM 785 N N . ASP A 1 105 ? -13.220 -9.776 8.144 1.00 83.44 105 ASP A N 1
ATOM 786 C CA . ASP A 1 105 ? -14.103 -9.361 7.056 1.00 83.44 105 ASP A CA 1
ATOM 787 C C . ASP A 1 105 ? -14.174 -7.834 6.963 1.00 83.44 105 ASP A C 1
ATOM 789 O O . ASP A 1 105 ? -14.147 -7.136 7.980 1.00 83.44 105 ASP A O 1
ATOM 793 N N . ILE A 1 106 ? -14.242 -7.311 5.740 1.00 88.75 106 ILE A N 1
ATOM 794 C CA . ILE A 1 106 ? -14.377 -5.875 5.489 1.00 88.75 106 ILE A CA 1
ATOM 795 C C . ILE A 1 106 ? -15.867 -5.570 5.390 1.00 88.75 106 ILE A C 1
ATOM 797 O O . ILE A 1 106 ? -16.508 -5.942 4.413 1.00 88.75 106 ILE A O 1
ATOM 801 N N . ILE A 1 107 ? -16.407 -4.856 6.376 1.00 91.25 107 ILE A N 1
ATOM 802 C CA . ILE A 1 107 ? -17.848 -4.563 6.417 1.00 91.25 107 ILE A CA 1
ATOM 803 C C . ILE A 1 107 ? -18.177 -3.331 5.582 1.00 91.25 107 ILE A C 1
ATOM 805 O O . ILE A 1 107 ? -19.149 -3.312 4.838 1.00 91.25 107 ILE A O 1
ATOM 809 N N . ASN A 1 108 ? -17.353 -2.293 5.708 1.00 93.62 108 ASN A N 1
ATOM 810 C CA . ASN A 1 108 ? -17.548 -1.030 5.007 1.00 93.62 108 ASN A CA 1
ATOM 811 C C . ASN A 1 108 ? -16.237 -0.589 4.383 1.00 93.62 108 ASN A C 1
ATOM 813 O O . ASN A 1 108 ? -15.174 -0.778 4.982 1.00 93.62 108 ASN A O 1
ATOM 817 N N . LYS A 1 109 ? -16.319 0.037 3.211 1.00 95.25 109 LYS A N 1
ATOM 818 C CA . LYS A 1 109 ? -15.169 0.566 2.484 1.00 95.25 109 LYS A CA 1
ATOM 819 C C . LYS A 1 109 ? -15.564 1.821 1.725 1.00 95.25 109 LYS A C 1
ATOM 821 O O . LYS A 1 109 ? -16.564 1.824 1.016 1.00 95.25 109 LYS A O 1
ATOM 826 N N . GLN A 1 110 ? -14.722 2.841 1.800 1.00 96.19 110 GLN A N 1
ATOM 827 C CA . GLN A 1 110 ? -14.887 4.073 1.046 1.00 96.19 110 GLN A CA 1
ATOM 828 C C . GLN A 1 110 ? -13.545 4.549 0.501 1.00 96.19 110 GLN A C 1
ATOM 830 O O . GLN A 1 110 ? -12.489 4.316 1.094 1.00 96.19 110 GLN A O 1
ATOM 835 N N . VAL A 1 111 ? -13.594 5.187 -0.664 1.00 95.12 111 VAL A N 1
ATOM 836 C CA . VAL A 1 111 ? -12.437 5.807 -1.304 1.00 95.12 111 VAL A CA 1
ATOM 837 C C . VAL A 1 111 ? -12.713 7.297 -1.414 1.00 95.12 111 VAL A C 1
ATOM 839 O O . VAL A 1 111 ? -13.784 7.693 -1.868 1.00 95.12 111 VAL A O 1
ATOM 842 N N . PHE A 1 112 ? -11.739 8.092 -1.003 1.00 93.31 112 PHE A N 1
ATOM 843 C CA . PHE A 1 112 ? -11.746 9.542 -1.072 1.00 93.31 112 PHE A CA 1
ATOM 844 C C . PHE A 1 112 ? -10.616 9.996 -1.988 1.00 93.31 112 PHE A C 1
ATOM 846 O O . PHE A 1 112 ? -9.553 9.368 -2.043 1.00 93.31 112 PHE A O 1
ATOM 853 N N . HIS A 1 113 ? -10.861 11.072 -2.720 1.00 91.81 113 HIS A N 1
ATOM 854 C CA . HIS A 1 113 ? -9.827 11.742 -3.492 1.00 91.81 113 HIS A CA 1
ATOM 855 C C . HIS A 1 113 ? -9.097 12.723 -2.590 1.00 91.81 113 HIS A C 1
ATOM 857 O O . HIS A 1 113 ? -9.747 13.472 -1.869 1.00 91.81 113 HIS A O 1
ATOM 863 N N . ILE A 1 114 ? -7.768 12.689 -2.647 1.00 86.44 114 ILE A N 1
ATOM 864 C CA . ILE A 1 114 ? -6.934 13.709 -2.017 1.00 86.44 114 ILE A CA 1
ATOM 865 C C . ILE A 1 114 ? -7.020 14.949 -2.904 1.00 86.44 114 ILE A C 1
ATOM 867 O O . ILE A 1 114 ? -6.909 14.823 -4.125 1.00 86.44 114 ILE A O 1
ATOM 871 N N . ARG A 1 115 ? -7.254 16.122 -2.313 1.00 84.06 115 ARG A N 1
ATOM 872 C CA . ARG A 1 115 ? -7.281 17.385 -3.055 1.00 84.06 115 ARG A CA 1
ATOM 873 C C . ARG A 1 115 ? -5.951 17.637 -3.759 1.00 84.06 115 ARG A C 1
ATOM 875 O O . ARG A 1 115 ? -4.880 17.316 -3.246 1.00 84.06 115 ARG A O 1
ATOM 882 N N . ASP A 1 116 ? -6.031 18.273 -4.919 1.00 70.44 116 ASP A N 1
ATOM 883 C CA . ASP A 1 116 ? -4.851 18.795 -5.595 1.00 70.44 116 ASP A CA 1
ATOM 884 C C . ASP A 1 116 ? -4.244 19.921 -4.729 1.00 70.44 116 ASP A C 1
ATOM 886 O O . ASP A 1 116 ? -4.981 20.768 -4.217 1.00 70.44 116 ASP A O 1
ATOM 890 N N . ASN A 1 117 ? -2.914 19.943 -4.575 1.00 67.31 117 ASN A N 1
ATOM 891 C CA . ASN A 1 117 ? -2.145 20.892 -3.739 1.00 67.31 117 ASN A CA 1
ATOM 892 C C . ASN A 1 117 ? -2.209 20.649 -2.217 1.00 67.31 117 ASN A C 1
ATOM 894 O O . ASN A 1 117 ? -2.452 21.555 -1.417 1.00 67.31 117 ASN A O 1
ATOM 898 N N . VAL A 1 118 ? -1.975 19.409 -1.782 1.00 71.81 118 VAL A N 1
ATOM 899 C CA . VAL A 1 118 ? -1.621 19.159 -0.379 1.00 71.81 118 VAL A CA 1
ATOM 900 C C . VAL A 1 118 ? -0.166 19.574 -0.157 1.00 71.81 118 VAL A C 1
ATOM 902 O O . VAL A 1 118 ? 0.764 18.804 -0.384 1.00 71.81 118 VAL A O 1
ATOM 905 N N . ASP A 1 119 ? 0.015 20.812 0.294 1.00 73.44 119 ASP A N 1
ATOM 906 C CA . ASP A 1 119 ? 1.330 21.465 0.382 1.00 73.44 119 ASP A CA 1
ATOM 907 C C . ASP A 1 119 ? 2.149 21.042 1.614 1.00 73.44 119 ASP A C 1
ATOM 909 O O . ASP A 1 119 ? 3.312 21.421 1.769 1.00 73.44 119 ASP A O 1
ATOM 913 N N . SER A 1 120 ? 1.551 20.274 2.531 1.00 79.50 120 SER A N 1
ATOM 914 C CA . SER A 1 120 ? 2.220 19.821 3.750 1.00 79.50 120 SER A CA 1
ATOM 915 C C . SER A 1 120 ? 1.631 18.529 4.318 1.00 79.50 120 SER A C 1
ATOM 917 O O . SER A 1 120 ? 0.458 18.204 4.121 1.00 79.50 120 SER A O 1
ATOM 919 N N . ALA A 1 121 ? 2.434 17.822 5.119 1.00 78.69 121 ALA A N 1
ATOM 920 C CA . ALA A 1 121 ? 1.970 16.665 5.883 1.00 78.69 121 ALA A CA 1
ATOM 921 C C . ALA A 1 121 ? 0.859 17.027 6.888 1.00 78.69 121 ALA A C 1
ATOM 923 O O . ALA A 1 121 ? -0.021 16.210 7.143 1.00 78.69 121 ALA A O 1
ATOM 924 N N . ALA A 1 122 ? 0.865 18.251 7.432 1.00 79.81 122 ALA A N 1
ATOM 925 C CA . ALA A 1 122 ? -0.182 18.717 8.340 1.00 79.81 122 ALA A CA 1
ATOM 926 C C . ALA A 1 122 ? -1.537 18.792 7.622 1.00 79.81 122 ALA A C 1
ATOM 928 O O . ALA A 1 122 ? -2.511 18.202 8.083 1.00 79.81 122 ALA A O 1
ATOM 929 N N . THR A 1 123 ? -1.568 19.411 6.440 1.00 83.69 123 THR A N 1
ATOM 930 C CA . THR A 1 123 ? -2.768 19.507 5.598 1.00 83.69 123 THR A CA 1
ATOM 931 C C . THR A 1 123 ? -3.272 18.126 5.163 1.00 83.69 123 THR A C 1
ATOM 933 O O . THR A 1 123 ? -4.477 17.881 5.169 1.00 83.69 123 THR A O 1
ATOM 936 N N . LEU A 1 124 ? -2.361 17.192 4.856 1.00 86.00 124 LEU A N 1
ATOM 937 C CA . LEU A 1 124 ? -2.711 15.802 4.538 1.00 86.00 124 LEU A CA 1
ATOM 938 C C . LEU A 1 124 ? -3.412 15.105 5.714 1.00 86.00 124 LEU A C 1
ATOM 940 O O . LEU A 1 124 ? -4.412 14.413 5.527 1.00 86.00 124 LEU A O 1
ATOM 944 N N . CYS A 1 125 ? -2.884 15.284 6.926 1.00 87.56 125 CYS A N 1
ATOM 945 C CA . CYS A 1 125 ? -3.442 14.705 8.144 1.00 87.56 125 CYS A CA 1
ATOM 946 C C . CYS A 1 125 ? -4.797 15.324 8.515 1.00 87.56 125 CYS A C 1
ATOM 948 O O . CYS A 1 125 ? -5.695 14.597 8.940 1.00 87.56 125 CYS A O 1
ATOM 950 N N . GLU A 1 126 ? -4.972 16.634 8.332 1.00 89.06 126 GLU A N 1
ATOM 951 C CA . GLU A 1 126 ? -6.259 17.312 8.531 1.00 89.06 126 GLU A CA 1
ATOM 952 C C . GLU A 1 126 ? -7.328 16.769 7.579 1.00 89.06 126 GLU A C 1
ATOM 954 O O . GLU A 1 126 ? -8.432 16.422 8.001 1.00 89.06 126 GLU A O 1
ATOM 959 N N . GLU A 1 127 ? -6.989 16.620 6.300 1.00 90.25 127 GLU A N 1
ATOM 960 C CA . GLU A 1 127 ? -7.892 16.056 5.298 1.00 90.25 127 GLU A CA 1
ATOM 961 C C . GLU A 1 127 ? -8.246 14.595 5.599 1.00 90.25 127 GLU A C 1
ATOM 963 O O . GLU A 1 127 ? -9.417 14.207 5.556 1.00 90.25 127 GLU A O 1
ATOM 968 N N . ALA A 1 128 ? -7.257 13.797 6.009 1.00 91.31 128 ALA A N 1
ATOM 969 C CA . ALA A 1 128 ? -7.486 12.433 6.465 1.00 91.31 128 ALA A CA 1
ATOM 970 C C . ALA A 1 128 ? -8.442 12.384 7.666 1.00 91.31 128 ALA A C 1
ATOM 972 O O . ALA A 1 128 ? -9.350 11.551 7.687 1.00 91.31 128 ALA A O 1
ATOM 973 N N . ALA A 1 129 ? -8.291 13.286 8.640 1.00 92.50 129 ALA A N 1
ATOM 974 C CA . ALA A 1 129 ? -9.172 13.362 9.802 1.00 92.50 129 ALA A CA 1
ATOM 975 C C . ALA A 1 129 ? -10.623 13.691 9.409 1.00 92.50 129 ALA A C 1
ATOM 977 O O . ALA A 1 129 ? -11.553 13.068 9.928 1.00 92.50 129 ALA A O 1
ATOM 978 N N . VAL A 1 130 ? -10.827 14.601 8.449 1.00 93.44 130 VAL A N 1
ATOM 979 C CA . VAL A 1 130 ? -12.160 14.921 7.908 1.00 93.44 130 VAL A CA 1
ATOM 980 C C . VAL A 1 130 ? -12.797 13.693 7.256 1.00 93.44 130 VAL A C 1
ATOM 982 O O . VAL A 1 130 ? -13.950 13.368 7.549 1.00 93.44 130 VAL A O 1
ATOM 985 N N . HIS A 1 131 ? -12.057 12.964 6.418 1.00 94.12 131 HIS A N 1
ATOM 986 C CA . HIS A 1 131 ? -12.573 11.761 5.762 1.00 94.12 131 HIS A CA 1
ATOM 987 C C . HIS A 1 131 ? -12.847 10.615 6.742 1.00 94.12 131 HIS A C 1
ATOM 989 O O . HIS A 1 131 ? -13.850 9.914 6.597 1.00 94.12 131 HIS A O 1
ATOM 995 N N . VAL A 1 132 ? -12.012 10.449 7.773 1.00 94.00 132 VAL A N 1
ATOM 996 C CA . VAL A 1 132 ? -12.253 9.494 8.866 1.00 94.00 132 VAL A CA 1
ATOM 997 C C . VAL A 1 132 ? -13.552 9.840 9.595 1.00 94.00 132 VAL A C 1
ATOM 999 O O . VAL A 1 132 ? -14.397 8.964 9.776 1.00 94.00 132 VAL A O 1
ATOM 1002 N N . ALA A 1 133 ? -13.754 11.109 9.962 1.00 92.31 133 ALA A N 1
ATOM 1003 C CA . ALA A 1 133 ? -14.975 11.557 10.629 1.00 92.31 133 ALA A CA 1
ATOM 1004 C C . ALA A 1 133 ? -16.217 11.339 9.751 1.00 92.31 133 ALA A C 1
ATOM 1006 O O . ALA A 1 133 ? -17.226 10.805 10.215 1.00 92.31 133 ALA A O 1
ATOM 1007 N N . GLN A 1 134 ? -16.134 11.678 8.461 1.00 94.06 134 GLN A N 1
ATOM 1008 C CA . GLN A 1 134 ? -17.206 11.425 7.498 1.00 94.06 134 GLN A CA 1
ATOM 1009 C C . GLN A 1 134 ? -17.538 9.931 7.398 1.00 94.06 134 GLN A C 1
ATOM 1011 O O . GLN A 1 134 ? -18.713 9.562 7.413 1.00 94.06 134 GLN A O 1
ATOM 1016 N N . PHE A 1 135 ? -16.524 9.068 7.323 1.00 95.44 135 PHE A N 1
ATOM 1017 C CA . PHE A 1 135 ? -16.698 7.620 7.246 1.00 95.44 135 PHE A CA 1
ATOM 1018 C C . PHE A 1 135 ? -17.360 7.050 8.508 1.00 95.44 135 PHE A C 1
ATOM 1020 O O . PHE A 1 135 ? -18.302 6.266 8.394 1.00 95.44 135 PHE A O 1
ATOM 1027 N N . ILE A 1 136 ? -16.903 7.467 9.693 1.00 92.94 136 ILE A N 1
ATOM 1028 C CA . ILE A 1 136 ? -17.462 7.065 10.994 1.00 92.94 136 ILE A CA 1
ATOM 1029 C C . ILE A 1 136 ? -18.940 7.446 11.091 1.00 92.94 136 ILE A C 1
ATOM 1031 O O . ILE A 1 136 ? -19.765 6.607 11.446 1.00 92.94 136 ILE A O 1
ATOM 1035 N N . ASN A 1 137 ? -19.276 8.683 10.718 1.00 93.50 137 ASN A N 1
ATOM 1036 C CA . ASN A 1 137 ? -20.651 9.175 10.754 1.00 93.50 137 ASN A CA 1
ATOM 1037 C C . ASN A 1 137 ? -21.547 8.438 9.751 1.00 93.50 137 ASN A C 1
ATOM 1039 O O . ASN A 1 137 ? -22.655 8.044 10.097 1.00 93.50 137 ASN A O 1
ATOM 1043 N N . THR A 1 138 ? -21.057 8.212 8.527 1.00 94.75 138 THR A N 1
ATOM 1044 C CA . THR A 1 138 ? -21.820 7.547 7.453 1.00 94.75 138 THR A CA 1
ATOM 1045 C C . THR A 1 138 ? -22.188 6.108 7.813 1.00 94.75 138 THR A C 1
ATOM 1047 O O . THR A 1 138 ? -23.274 5.650 7.474 1.00 94.75 138 THR A O 1
ATOM 1050 N N . HIS A 1 139 ? -21.298 5.396 8.506 1.00 93.44 139 HIS A N 1
ATOM 1051 C CA . HIS A 1 139 ? -21.485 3.985 8.855 1.00 93.44 139 HIS A CA 1
ATOM 1052 C C . HIS A 1 139 ? -21.877 3.778 10.326 1.00 93.44 139 HIS A C 1
ATOM 1054 O O . HIS A 1 139 ? -21.791 2.659 10.827 1.00 93.44 139 HIS A O 1
ATOM 1060 N N . GLU A 1 140 ? -22.278 4.850 11.017 1.00 91.25 140 GLU A N 1
ATOM 1061 C CA . GLU A 1 140 ? -22.710 4.842 12.418 1.00 91.25 140 GLU A CA 1
ATOM 1062 C C . GLU A 1 140 ? -21.757 4.101 13.378 1.00 91.25 140 GLU A C 1
ATOM 1064 O O . GLU A 1 140 ? -22.181 3.340 14.254 1.00 91.25 140 GLU A O 1
ATOM 1069 N N . ILE A 1 141 ? -20.450 4.322 13.234 1.00 87.69 141 ILE A N 1
ATOM 1070 C CA . ILE A 1 141 ? -19.442 3.679 14.083 1.00 87.69 141 ILE A CA 1
ATOM 1071 C C . ILE A 1 141 ? -19.408 4.411 15.431 1.00 87.69 141 ILE A C 1
ATOM 1073 O O . ILE A 1 141 ? -18.783 5.455 15.575 1.00 87.69 141 ILE A O 1
ATOM 1077 N N . LYS A 1 142 ? -20.136 3.880 16.418 1.00 76.44 142 LYS A N 1
ATOM 1078 C CA . LYS A 1 142 ? -20.382 4.541 17.718 1.00 76.44 142 LYS A CA 1
ATOM 1079 C C . LYS A 1 142 ? -19.345 4.221 18.801 1.00 76.44 142 LYS A C 1
ATOM 1081 O O . LYS A 1 142 ? -19.387 4.813 19.874 1.00 76.44 142 LYS A O 1
ATOM 1086 N N . GLU A 1 143 ? -18.432 3.290 18.542 1.00 77.81 143 GLU A N 1
ATOM 1087 C CA . GLU A 1 143 ? -17.438 2.826 19.515 1.00 77.81 143 GLU A CA 1
ATOM 1088 C C . GLU A 1 143 ? -16.058 3.447 19.267 1.00 77.81 143 GLU A C 1
ATOM 1090 O O . GLU A 1 143 ? -15.708 3.814 18.143 1.00 77.81 143 GLU A O 1
ATOM 1095 N N . HIS A 1 144 ? -15.236 3.527 20.318 1.00 80.69 144 HIS A N 1
ATOM 1096 C CA . HIS A 1 144 ? -13.814 3.831 20.173 1.00 80.69 144 HIS A CA 1
ATOM 1097 C C . HIS A 1 144 ? -13.097 2.637 19.535 1.00 80.69 144 HIS A C 1
ATOM 1099 O O . HIS A 1 144 ? -12.649 1.714 20.213 1.00 80.69 144 HIS A O 1
ATOM 1105 N N . VAL A 1 145 ? -13.020 2.664 18.208 1.00 85.50 145 VAL A N 1
ATOM 1106 C CA . VAL A 1 145 ? -12.422 1.611 17.390 1.00 85.50 145 VAL A CA 1
ATOM 1107 C C . VAL A 1 145 ? -10.948 1.944 17.102 1.00 85.50 145 VAL A C 1
ATOM 1109 O O . VAL A 1 145 ? -10.648 3.078 16.720 1.00 85.50 145 VAL A O 1
ATOM 1112 N N . PRO A 1 146 ? -10.006 0.992 17.251 1.00 86.94 146 PRO A N 1
ATOM 1113 C CA . PRO A 1 146 ? -8.605 1.217 16.905 1.00 86.94 146 PRO A CA 1
ATOM 1114 C C . PRO A 1 146 ? -8.438 1.528 15.411 1.00 86.94 146 PRO A C 1
ATOM 1116 O O . PRO A 1 146 ? -9.043 0.869 14.565 1.00 86.94 146 PRO A O 1
ATOM 1119 N N . LEU A 1 147 ? -7.579 2.500 15.088 1.00 87.00 147 LEU A N 1
ATOM 1120 C CA . LEU A 1 147 ? -7.255 2.903 13.718 1.00 87.00 147 LEU A CA 1
ATOM 1121 C C . LEU A 1 147 ? -5.823 2.490 13.362 1.00 87.00 147 LEU A C 1
ATOM 1123 O O . LEU A 1 147 ? -4.862 2.969 13.959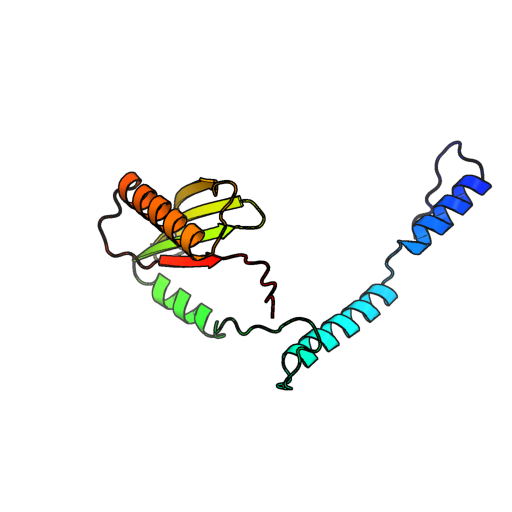 1.00 87.00 147 LEU A O 1
ATOM 1127 N N . GLY A 1 148 ? -5.684 1.625 12.361 1.00 87.69 148 GLY A N 1
ATOM 1128 C CA . GLY A 1 148 ? -4.415 1.359 11.691 1.00 87.69 148 GLY A CA 1
ATOM 1129 C C . GLY A 1 148 ? -4.229 2.300 10.505 1.00 87.69 148 GLY A C 1
ATOM 1130 O O . GLY A 1 148 ? -5.156 2.489 9.717 1.00 87.69 148 GLY A O 1
ATOM 1131 N N . VAL A 1 149 ? -3.031 2.868 10.355 1.00 86.75 149 VAL A N 1
ATOM 1132 C CA . VAL A 1 149 ? -2.705 3.797 9.264 1.00 86.75 149 VAL A CA 1
ATOM 1133 C C . VAL A 1 149 ? -1.581 3.219 8.408 1.00 86.75 149 VAL A C 1
ATOM 1135 O O . VAL A 1 149 ? -0.552 2.788 8.916 1.00 86.75 149 VAL A O 1
ATOM 1138 N N . THR A 1 150 ? -1.789 3.202 7.096 1.00 86.31 150 THR A N 1
ATOM 1139 C CA . THR A 1 150 ? -0.790 2.872 6.075 1.00 86.31 150 THR A CA 1
ATOM 1140 C C . THR A 1 150 ? -0.594 4.097 5.196 1.00 86.31 150 THR A C 1
ATOM 1142 O O . THR A 1 150 ? -1.574 4.635 4.686 1.00 86.31 150 THR A O 1
ATOM 1145 N N . ILE A 1 151 ? 0.648 4.539 5.010 1.00 82.12 151 ILE A N 1
ATOM 1146 C CA . ILE A 1 151 ? 0.980 5.710 4.190 1.00 82.12 151 ILE A CA 1
ATOM 1147 C C . ILE A 1 151 ? 2.082 5.302 3.214 1.00 82.12 151 ILE A C 1
ATOM 1149 O O . ILE A 1 151 ? 3.117 4.797 3.644 1.00 82.12 151 ILE A O 1
ATOM 1153 N N . ASP A 1 152 ? 1.863 5.501 1.916 1.00 76.81 152 ASP A N 1
ATOM 1154 C CA . ASP A 1 152 ? 2.842 5.212 0.858 1.00 76.81 152 ASP A CA 1
ATOM 1155 C C . ASP A 1 152 ? 3.710 6.442 0.534 1.00 76.81 152 ASP A C 1
ATOM 1157 O O . ASP A 1 152 ? 3.795 6.877 -0.610 1.00 76.81 152 ASP A O 1
ATOM 1161 N N . LEU A 1 153 ? 4.355 7.053 1.528 1.00 66.25 153 LEU A N 1
ATOM 1162 C CA . LEU A 1 153 ? 5.226 8.191 1.225 1.00 66.25 153 LEU A CA 1
ATOM 1163 C C . LEU A 1 153 ? 6.376 7.737 0.306 1.00 66.25 153 LEU A C 1
ATOM 1165 O O . LEU A 1 153 ? 7.126 6.837 0.704 1.00 66.25 153 LEU A O 1
ATOM 1169 N N . PRO A 1 154 ? 6.600 8.371 -0.865 1.00 53.31 154 PRO A N 1
ATOM 1170 C CA . PRO A 1 154 ? 7.945 8.442 -1.401 1.00 53.31 154 PRO A CA 1
ATOM 1171 C C . PRO A 1 154 ? 8.734 9.282 -0.395 1.00 53.31 154 PRO A C 1
ATOM 1173 O O . PRO A 1 154 ? 8.637 10.506 -0.371 1.00 53.31 154 PRO A O 1
ATOM 1176 N N . LEU A 1 155 ? 9.425 8.622 0.534 1.00 45.16 155 LEU A N 1
ATOM 1177 C CA . LEU A 1 155 ? 10.296 9.287 1.498 1.00 45.16 155 LEU A CA 1
ATOM 1178 C C . LEU A 1 155 ? 11.542 9.786 0.756 1.00 45.16 155 LEU A C 1
ATOM 1180 O O . LEU A 1 155 ? 12.618 9.215 0.898 1.00 45.16 155 LEU A O 1
ATOM 1184 N N . GLU A 1 156 ? 11.402 10.841 -0.046 1.00 43.28 156 GLU A N 1
ATOM 1185 C CA . GLU A 1 156 ? 12.522 11.748 -0.265 1.00 43.28 156 GLU A CA 1
ATOM 1186 C C . GLU A 1 156 ? 12.690 12.547 1.028 1.00 43.28 156 GLU A C 1
ATOM 1188 O O . GLU A 1 156 ? 12.011 13.546 1.274 1.00 43.28 156 GLU A O 1
ATOM 1193 N N . GLU A 1 157 ? 13.583 12.071 1.894 1.00 38.91 157 GLU A N 1
ATOM 1194 C CA . GLU A 1 157 ? 14.217 12.941 2.877 1.00 38.91 157 GLU A CA 1
ATOM 1195 C C . GLU A 1 157 ? 14.985 14.002 2.086 1.00 38.91 157 GLU A C 1
ATOM 1197 O O . GLU A 1 157 ? 16.098 13.769 1.622 1.00 38.91 157 GLU A O 1
ATOM 1202 N N . LYS A 1 158 ? 14.375 15.175 1.894 1.00 35.94 158 LYS A N 1
ATOM 1203 C CA . LYS A 1 158 ? 15.152 16.385 1.633 1.00 35.94 158 LYS A CA 1
ATOM 1204 C C . LYS A 1 158 ? 15.903 16.706 2.921 1.00 35.94 158 LYS A C 1
ATOM 1206 O O . LYS A 1 158 ? 15.350 17.340 3.817 1.00 35.94 158 LYS A O 1
ATOM 1211 N N . SER A 1 159 ? 17.113 16.165 3.017 1.00 33.75 159 SER A N 1
ATOM 1212 C CA . SER A 1 159 ? 18.184 16.662 3.882 1.00 33.75 159 SER A CA 1
ATOM 1213 C C . SER A 1 159 ? 18.512 18.111 3.549 1.00 33.75 159 SER A C 1
ATOM 1215 O O . SER A 1 159 ? 18.592 18.401 2.331 1.00 33.75 159 SER A O 1
#

pLDDT: mean 76.67, std 14.24, range [33.75, 96.19]

Sequence (159 aa):
MPDYKIEGATDAQNAFLHDIASKFSVTDAHLGELAHEVHTYLTNGLVSDTEPKGLPSRVSYIKSTISNDIRAAKKQSSMALGLTISTSTHRMKLASIKFAPGAPDIINKQVFHIRDNVDSAATLCEEAAVHVAQFINTHEIKEHVPLGVTIDLPLEEKS

Radius of gyration: 24.44 Å; chains: 1; bounding box: 50×39×65 Å

Secondary structure (DSSP, 8-state):
------TT--HHHHHHHHHHHHHTPPPHHHHHHHHHHHHHHHHHTTS--SS--SS--------TTHHHHHHHHTTS-EEEEEEEEETTTTEEEEEEEEEETTEEEEEEEEEEEPPS---SHHHHHHHHHHHHHHHHHHTT--S---EEEEE--------